Protein AF-A0A1Y5LV54-F1 (afdb_monomer)

Mean predicted aligned error: 20.43 Å

Sequence (133 aa):
MAVFPVLSDGVAARPVDDRALVRGHPPHLRLGIAAVRALVPQSGADAATVHAHLSGTAPAHPSAAEATPAAEPPDSYPIDDGRVLDPYFYERGTAARRSAHHELTDVTDLLDEIEDRADNPLAELDGILNDML

Foldseek 3Di:
DDDDDDDDDDDDDDDDDPPPPPDDDDPPVCPPPVVVVVPPPPVVVVVVQVVCVVVVNHDDDPDDPPPDPPDDPPPDDPDPPVDDDDPCNVVVVVVVVVVVCVVCVCVVVVVVVVVVVVVVVVVVVVVVVVVVD

Radius of gyration: 31.16 Å; Cα contacts (8 Å, |Δi|>4): 5; chains: 1; bounding box: 70×35×103 Å

pLDDT: mean 70.83, std 23.23, range [29.92, 97.44]

Solvent-accessible surface area (backbone atoms only — not comparable to full-atom values): 9016 Å² total; per-residue (Å²): 134,86,84,87,86,88,82,87,82,88,78,80,83,72,85,80,71,86,81,71,88,81,81,78,82,67,82,81,68,58,71,67,66,62,59,68,75,66,71,64,86,56,70,70,58,53,57,55,50,50,50,23,53,78,70,73,64,47,80,78,73,79,71,75,72,79,74,70,82,70,72,81,76,67,101,66,76,86,76,77,83,82,69,79,71,61,94,54,53,64,57,52,54,53,49,51,52,51,50,53,51,60,73,50,60,60,51,59,62,53,49,51,56,50,48,60,60,54,48,51,61,52,52,53,52,51,51,57,54,60,76,74,109

Secondary structure (DSSP, 8-state):
-------------PPP-TTSTTS---GGGHHHHHHHTT----HHHHHHHHHHHHTT-PPPPPPPP---------S-----TT----TTHHHHHHHHHHHHHHHTTTHHHHHHHHHHHHHHHHHHHHHHHHHT-

Structure (mmCIF, N/CA/C/O backbone):
data_AF-A0A1Y5LV54-F1
#
_entry.id   AF-A0A1Y5LV54-F1
#
loop_
_atom_site.group_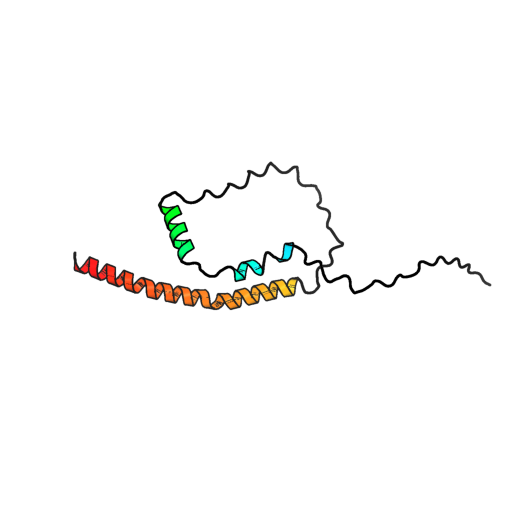PDB
_atom_site.id
_atom_site.type_symbol
_atom_site.label_atom_id
_atom_site.label_alt_id
_atom_site.label_comp_id
_atom_site.label_asym_id
_atom_site.label_entity_id
_atom_site.label_seq_id
_atom_site.pdbx_PDB_ins_code
_atom_site.Cartn_x
_atom_site.Cartn_y
_atom_site.Cartn_z
_atom_site.occupancy
_atom_site.B_iso_or_equiv
_atom_site.auth_seq_id
_atom_site.auth_comp_id
_atom_site.auth_asym_id
_atom_site.auth_atom_id
_atom_site.pdbx_PDB_model_num
ATOM 1 N N . MET A 1 1 ? 42.285 -8.829 -68.032 1.00 34.31 1 MET A N 1
ATOM 2 C CA . MET A 1 1 ? 41.844 -7.430 -68.234 1.00 34.31 1 MET A CA 1
ATOM 3 C C . MET A 1 1 ? 40.855 -7.133 -67.116 1.00 34.31 1 MET A C 1
ATOM 5 O O . MET A 1 1 ? 39.778 -7.699 -67.156 1.00 34.31 1 MET A O 1
ATOM 9 N N . ALA A 1 2 ? 41.282 -6.623 -65.952 1.00 29.92 2 ALA A N 1
ATOM 10 C CA . ALA A 1 2 ? 41.611 -5.214 -65.645 1.00 29.92 2 ALA A CA 1
ATOM 11 C C . ALA A 1 2 ? 40.380 -4.316 -65.916 1.00 29.92 2 ALA A C 1
ATOM 13 O O . ALA A 1 2 ? 39.875 -4.349 -67.029 1.00 29.92 2 ALA A O 1
ATOM 14 N N . VAL A 1 3 ? 39.821 -3.547 -64.975 1.00 30.05 3 VAL A N 1
ATOM 15 C CA . VAL A 1 3 ? 40.457 -2.500 -64.151 1.00 30.05 3 VAL A CA 1
ATOM 16 C C . VAL A 1 3 ? 39.529 -2.129 -62.967 1.00 30.05 3 VAL A C 1
ATOM 18 O O . VAL A 1 3 ? 38.329 -1.973 -63.165 1.00 30.05 3 VAL A O 1
ATOM 21 N N . PHE A 1 4 ? 40.093 -1.937 -61.767 1.00 33.09 4 PHE A N 1
ATOM 22 C CA . PHE A 1 4 ? 39.544 -1.068 -60.707 1.00 33.09 4 PHE A CA 1
ATOM 23 C C . PHE A 1 4 ? 40.102 0.351 -60.889 1.00 33.09 4 PHE A C 1
ATOM 25 O O . PHE A 1 4 ? 41.253 0.481 -61.312 1.00 33.09 4 PHE A O 1
ATOM 32 N N . PRO A 1 5 ? 39.396 1.388 -60.414 1.00 46.69 5 PRO A N 1
ATOM 33 C CA . PRO A 1 5 ? 40.117 2.410 -59.667 1.00 46.69 5 PRO A CA 1
ATOM 34 C C . PRO A 1 5 ? 39.550 2.652 -58.263 1.00 46.69 5 PRO A C 1
ATOM 36 O O . PRO A 1 5 ? 38.347 2.740 -58.033 1.00 46.69 5 PRO A O 1
ATOM 39 N N . VAL A 1 6 ? 40.513 2.765 -57.353 1.00 34.97 6 VAL A N 1
ATOM 40 C CA . VAL A 1 6 ? 40.467 3.272 -55.982 1.00 34.97 6 VAL A CA 1
ATOM 41 C C . VAL A 1 6 ? 40.354 4.799 -55.999 1.00 34.97 6 VAL A C 1
ATOM 43 O O . VAL A 1 6 ? 41.077 5.445 -56.754 1.00 34.97 6 VAL A O 1
ATOM 46 N N . LEU A 1 7 ? 39.567 5.369 -55.084 1.00 38.06 7 LEU A N 1
ATOM 47 C CA . LEU A 1 7 ? 39.945 6.604 -54.393 1.00 38.06 7 LEU A CA 1
ATOM 48 C C . LEU A 1 7 ? 39.489 6.528 -52.932 1.00 38.06 7 LEU A C 1
ATOM 50 O O . LEU A 1 7 ? 38.302 6.450 -52.629 1.00 38.06 7 LEU A O 1
ATOM 54 N N . SER A 1 8 ? 40.491 6.489 -52.056 1.00 34.59 8 SER A N 1
ATOM 55 C CA . SER A 1 8 ? 40.394 6.684 -50.617 1.00 34.59 8 SER A CA 1
ATOM 56 C C . SER A 1 8 ? 39.798 8.048 -50.289 1.00 34.59 8 SER A C 1
ATOM 58 O O . SER A 1 8 ? 40.172 9.034 -50.919 1.00 34.59 8 SER A O 1
ATOM 60 N N . ASP A 1 9 ? 39.038 8.125 -49.200 1.00 31.83 9 ASP A N 1
ATOM 61 C CA . ASP A 1 9 ? 39.258 9.221 -48.263 1.00 31.83 9 ASP A CA 1
ATOM 62 C C . ASP A 1 9 ? 39.160 8.708 -46.826 1.00 31.83 9 ASP A C 1
ATOM 64 O O . ASP A 1 9 ? 38.239 7.980 -46.448 1.00 31.83 9 ASP A O 1
ATOM 68 N N . GLY A 1 10 ? 40.207 8.995 -46.059 1.00 36.78 10 GLY A N 1
ATOM 69 C CA . GLY A 1 10 ? 40.384 8.520 -44.698 1.00 36.78 10 GLY A CA 1
ATOM 70 C C . GLY A 1 10 ? 39.676 9.434 -43.709 1.00 36.78 10 GLY A C 1
ATOM 71 O O . GLY A 1 10 ? 40.010 10.608 -43.599 1.00 36.78 10 GLY A O 1
ATOM 72 N N . VAL A 1 11 ? 38.772 8.874 -42.908 1.00 35.66 11 VAL A N 1
ATOM 73 C CA . VAL A 1 11 ? 38.370 9.483 -41.638 1.00 35.66 11 VAL A CA 1
ATOM 74 C C . VAL A 1 11 ? 38.991 8.653 -40.527 1.00 35.66 11 VAL A C 1
ATOM 76 O O . VAL A 1 11 ? 38.621 7.506 -40.285 1.00 35.66 11 VAL A O 1
ATOM 79 N N . ALA A 1 12 ? 40.002 9.238 -39.891 1.00 35.22 12 ALA A N 1
ATOM 80 C CA . ALA A 1 12 ? 40.689 8.671 -38.747 1.00 35.22 12 ALA A CA 1
ATOM 81 C C . ALA A 1 12 ? 39.687 8.378 -37.618 1.00 35.22 12 ALA A C 1
ATOM 83 O O . ALA A 1 12 ? 39.046 9.288 -37.090 1.00 35.22 12 ALA A O 1
ATOM 84 N N . ALA A 1 13 ? 39.586 7.106 -37.229 1.00 34.97 13 ALA A N 1
ATOM 85 C CA . ALA A 1 13 ? 38.911 6.696 -36.009 1.00 34.97 13 ALA A CA 1
ATOM 86 C C . ALA A 1 13 ? 39.613 7.364 -34.819 1.00 34.97 13 ALA A C 1
ATOM 88 O O . ALA A 1 13 ? 40.770 7.064 -34.513 1.00 34.97 13 ALA A O 1
ATOM 89 N N . ARG A 1 14 ? 38.935 8.312 -34.166 1.00 34.28 14 ARG A N 1
ATOM 90 C CA . ARG A 1 14 ? 39.400 8.824 -32.876 1.00 34.28 14 ARG A CA 1
ATOM 91 C C . ARG A 1 14 ? 39.024 7.799 -31.803 1.00 34.28 14 ARG A C 1
ATOM 93 O O . ARG A 1 14 ? 37.886 7.333 -31.816 1.00 34.28 14 ARG A O 1
ATOM 100 N N . PRO A 1 15 ? 39.945 7.435 -30.897 1.00 32.38 15 PRO A N 1
ATOM 101 C CA . PRO A 1 15 ? 39.624 6.540 -29.797 1.00 32.38 15 PRO A CA 1
ATOM 102 C C . PRO A 1 15 ? 38.577 7.213 -28.905 1.00 32.38 15 PRO A C 1
ATOM 104 O O . PRO A 1 15 ? 38.786 8.329 -28.427 1.00 32.38 15 PRO A O 1
ATOM 107 N N . VAL A 1 16 ? 37.432 6.551 -28.741 1.00 43.00 16 VAL A N 1
ATOM 108 C CA . VAL A 1 16 ? 36.395 6.952 -27.791 1.00 43.00 16 VAL A CA 1
ATOM 109 C C . VAL A 1 16 ? 36.945 6.652 -26.400 1.00 43.00 16 VAL A C 1
ATOM 111 O O . VAL A 1 16 ? 37.292 5.517 -26.087 1.00 43.00 16 VAL A O 1
ATOM 114 N N . ASP A 1 17 ? 37.121 7.702 -25.609 1.00 34.50 17 ASP A N 1
ATOM 115 C CA . ASP A 1 17 ? 37.633 7.629 -24.247 1.00 34.50 17 ASP A CA 1
ATOM 116 C C . ASP A 1 17 ? 36.528 7.070 -23.327 1.00 34.50 17 ASP A C 1
ATOM 118 O O . ASP A 1 17 ? 35.569 7.767 -22.989 1.00 34.50 17 ASP A O 1
ATOM 122 N N . ASP A 1 18 ? 36.651 5.798 -22.932 1.00 37.03 18 ASP A N 1
ATOM 123 C CA . ASP A 1 18 ? 35.695 5.041 -22.096 1.00 37.03 18 ASP A CA 1
ATOM 124 C C . ASP A 1 18 ? 35.539 5.576 -20.654 1.00 37.03 18 ASP A C 1
ATOM 126 O O . ASP A 1 18 ? 34.848 4.991 -19.818 1.00 37.03 18 ASP A O 1
ATOM 130 N N . ARG A 1 19 ? 36.160 6.711 -20.315 1.00 35.41 19 ARG A N 1
ATOM 131 C CA . ARG A 1 19 ? 36.142 7.281 -18.957 1.00 35.41 19 ARG A CA 1
ATOM 132 C C . ARG A 1 19 ? 35.081 8.352 -18.701 1.00 35.41 19 ARG A C 1
ATOM 134 O O . ARG A 1 19 ? 34.979 8.824 -17.570 1.00 35.41 19 ARG A O 1
ATOM 141 N N . ALA A 1 20 ? 34.258 8.713 -19.686 1.00 36.62 20 ALA A N 1
ATOM 142 C CA . ALA A 1 20 ? 33.240 9.760 -19.519 1.00 36.62 20 ALA A CA 1
ATOM 143 C C . ALA A 1 20 ? 31.820 9.251 -19.180 1.00 36.62 20 ALA A C 1
ATOM 145 O O . ALA A 1 20 ? 30.942 10.060 -18.878 1.00 36.62 20 ALA A O 1
ATOM 146 N N . LEU A 1 21 ? 31.571 7.937 -19.157 1.00 40.16 21 LEU A N 1
ATOM 147 C CA . LEU A 1 21 ? 30.230 7.368 -18.948 1.00 40.16 21 LEU A CA 1
ATOM 148 C C . LEU A 1 21 ? 29.928 7.045 -17.467 1.00 40.16 21 LEU A C 1
ATOM 150 O O . LEU A 1 21 ? 29.449 5.967 -17.140 1.00 40.16 21 LEU A O 1
ATOM 154 N N . VAL A 1 22 ? 30.237 7.962 -16.540 1.00 48.56 22 VAL A N 1
ATOM 155 C CA . VAL A 1 22 ? 29.969 7.775 -15.088 1.00 48.56 22 VAL A CA 1
ATOM 156 C C . VAL A 1 22 ? 29.050 8.851 -14.488 1.00 48.56 22 VAL A C 1
ATOM 158 O O . VAL A 1 22 ? 28.761 8.837 -13.294 1.00 48.56 22 VAL A O 1
ATOM 161 N N . ARG A 1 23 ? 28.476 9.767 -15.274 1.00 46.00 23 ARG A N 1
ATOM 162 C CA . ARG A 1 23 ? 27.454 10.692 -14.745 1.00 46.00 23 ARG A CA 1
ATOM 163 C C . ARG A 1 23 ? 26.311 10.908 -15.718 1.00 46.00 23 ARG A C 1
ATOM 165 O O . ARG A 1 23 ? 26.339 11.815 -16.535 1.00 46.00 23 ARG A O 1
ATOM 172 N N . GLY A 1 24 ? 25.276 10.096 -15.560 1.00 37.34 24 GLY A N 1
ATOM 173 C CA . GLY A 1 24 ? 24.012 10.278 -16.259 1.00 37.34 24 GLY A CA 1
ATOM 174 C C . GLY A 1 24 ? 22.964 9.303 -15.754 1.00 37.34 24 GLY A C 1
ATOM 175 O O . GLY A 1 24 ? 22.481 8.479 -16.514 1.00 37.34 24 GLY A O 1
ATOM 176 N N . HIS A 1 25 ? 22.644 9.342 -14.458 1.00 42.47 25 HIS A N 1
ATOM 177 C CA . HIS A 1 25 ? 21.458 8.643 -13.969 1.00 42.47 25 HIS A CA 1
ATOM 178 C C . HIS A 1 25 ? 20.223 9.370 -14.529 1.00 42.47 25 HIS A C 1
ATOM 180 O O . HIS A 1 25 ? 20.068 10.563 -14.248 1.00 42.47 25 HIS A O 1
ATOM 186 N N . PRO A 1 26 ? 19.368 8.725 -15.342 1.00 39.69 26 PRO A N 1
ATOM 187 C CA . PRO A 1 26 ? 18.207 9.398 -15.899 1.00 39.69 26 PRO A CA 1
ATOM 188 C C . PRO A 1 26 ? 17.189 9.708 -14.779 1.00 39.69 26 PRO A C 1
ATOM 190 O O . PRO A 1 26 ? 16.915 8.849 -13.936 1.00 39.69 26 PRO A O 1
ATOM 193 N N . PRO A 1 27 ? 16.605 10.921 -14.739 1.00 44.25 27 PRO A N 1
ATOM 194 C CA . PRO A 1 27 ? 15.838 11.422 -13.591 1.00 44.25 27 PRO A CA 1
ATOM 195 C C . PRO A 1 27 ? 14.517 10.680 -13.318 1.00 44.25 27 PRO A C 1
ATOM 197 O O . PRO A 1 27 ? 13.929 10.865 -12.255 1.00 44.25 27 PRO A O 1
ATOM 200 N N . HIS A 1 28 ? 14.053 9.819 -14.226 1.00 49.19 28 HIS A N 1
ATOM 201 C CA . HIS A 1 28 ? 12.757 9.143 -14.108 1.00 49.19 28 HIS A CA 1
ATOM 202 C C . HIS A 1 28 ? 12.788 7.848 -13.275 1.00 49.19 28 HIS A C 1
ATOM 204 O O . HIS A 1 28 ? 11.735 7.345 -12.901 1.00 49.19 28 HIS A O 1
ATOM 210 N N . LEU A 1 29 ? 13.970 7.323 -12.925 1.00 44.41 29 LEU A N 1
ATOM 211 C CA . LEU A 1 29 ? 14.102 6.119 -12.086 1.00 44.41 29 LEU A CA 1
ATOM 212 C C . LEU A 1 29 ? 14.173 6.413 -10.575 1.00 44.41 29 LEU A C 1
ATOM 214 O O . LEU A 1 29 ? 14.234 5.487 -9.768 1.00 44.41 29 LEU A O 1
ATOM 218 N N . ARG A 1 30 ? 14.102 7.687 -10.159 1.00 39.62 30 ARG A N 1
ATOM 219 C CA . ARG A 1 30 ? 14.076 8.068 -8.731 1.00 39.62 30 ARG A CA 1
ATOM 220 C C . ARG A 1 30 ? 12.715 7.887 -8.056 1.00 39.62 30 ARG A C 1
ATOM 222 O O . ARG A 1 30 ? 12.669 7.930 -6.830 1.00 39.62 30 ARG A O 1
ATOM 229 N N . LEU A 1 31 ? 11.634 7.657 -8.806 1.00 46.91 31 LEU A N 1
ATOM 230 C CA . LEU A 1 31 ? 10.290 7.566 -8.223 1.00 46.91 31 LEU A CA 1
ATOM 231 C C . LEU A 1 31 ? 9.959 6.206 -7.579 1.00 46.91 31 LEU A C 1
ATOM 233 O O . LEU A 1 31 ? 8.993 6.128 -6.833 1.00 46.91 31 LEU A O 1
ATOM 237 N N . GLY A 1 32 ? 10.733 5.144 -7.837 1.00 41.81 32 GLY A N 1
ATOM 238 C CA . GLY A 1 32 ? 10.380 3.790 -7.377 1.00 41.81 32 GLY A CA 1
ATOM 239 C C . GLY A 1 32 ? 11.032 3.352 -6.064 1.00 41.81 32 GLY A C 1
ATOM 240 O O . GLY A 1 32 ? 10.369 2.795 -5.201 1.00 41.81 32 GLY A O 1
ATOM 241 N N . ILE A 1 33 ? 12.335 3.600 -5.889 1.00 45.38 33 ILE A N 1
ATOM 242 C CA . ILE A 1 33 ? 13.109 2.993 -4.785 1.00 45.38 33 ILE A CA 1
ATOM 243 C C . ILE A 1 33 ? 13.262 3.952 -3.591 1.00 45.38 33 ILE A C 1
ATOM 245 O O . ILE A 1 33 ? 13.311 3.520 -2.443 1.00 45.38 33 ILE A O 1
ATOM 249 N N . ALA A 1 34 ? 13.288 5.269 -3.830 1.00 41.34 34 ALA A N 1
ATOM 250 C CA . ALA A 1 34 ? 13.395 6.259 -2.754 1.00 41.34 34 ALA A CA 1
ATOM 251 C C . ALA A 1 34 ? 12.089 6.416 -1.951 1.00 41.34 34 ALA A C 1
ATOM 253 O O . ALA A 1 34 ? 12.144 6.772 -0.777 1.00 41.34 34 ALA A O 1
ATOM 254 N N . ALA A 1 35 ? 10.937 6.125 -2.565 1.00 46.81 35 ALA A N 1
ATOM 255 C CA . ALA A 1 35 ? 9.632 6.220 -1.916 1.00 46.81 35 ALA A CA 1
ATOM 256 C C . ALA A 1 35 ? 9.441 5.152 -0.826 1.00 46.81 35 ALA A C 1
ATOM 258 O O . ALA A 1 35 ? 8.897 5.446 0.233 1.00 46.81 35 ALA A O 1
ATOM 259 N N . VAL A 1 36 ? 9.959 3.937 -1.040 1.00 43.44 36 VAL A N 1
ATOM 260 C CA . VAL A 1 36 ? 9.750 2.807 -0.117 1.00 43.44 36 VAL A CA 1
ATOM 261 C C . VAL A 1 36 ? 10.527 2.982 1.196 1.00 43.44 36 VAL A C 1
ATOM 263 O O . VAL A 1 36 ? 10.063 2.567 2.250 1.00 43.44 36 VAL A O 1
ATOM 266 N N . ARG A 1 37 ? 11.677 3.673 1.186 1.00 42.75 37 ARG A N 1
ATOM 267 C CA . ARG A 1 37 ? 12.504 3.867 2.395 1.00 42.75 37 ARG A CA 1
ATOM 268 C C . ARG A 1 37 ? 12.051 5.031 3.294 1.00 42.75 37 ARG A C 1
ATOM 270 O O . ARG A 1 37 ? 12.591 5.194 4.385 1.00 42.75 37 ARG A O 1
ATOM 277 N N . ALA A 1 38 ? 11.082 5.841 2.865 1.00 41.09 38 ALA A N 1
ATOM 278 C CA . ALA A 1 38 ? 10.570 6.965 3.654 1.00 41.09 38 ALA A CA 1
ATOM 279 C C . ALA A 1 38 ? 9.406 6.588 4.591 1.00 41.09 38 ALA A C 1
ATOM 281 O O . ALA A 1 38 ? 9.018 7.406 5.423 1.00 41.09 38 ALA A O 1
ATOM 282 N N . LEU A 1 39 ? 8.874 5.365 4.500 1.00 46.50 39 LEU A N 1
ATOM 283 C CA . LEU A 1 39 ? 7.761 4.909 5.331 1.00 46.50 39 LEU A CA 1
ATOM 284 C C . LEU A 1 39 ? 8.263 4.342 6.673 1.00 46.50 39 LEU A C 1
ATOM 286 O O . LEU A 1 39 ? 8.093 3.171 6.986 1.00 46.50 39 LEU A O 1
ATOM 290 N N . VAL A 1 40 ? 8.910 5.178 7.487 1.00 55.16 40 VAL A N 1
ATOM 291 C CA . VAL A 1 40 ? 8.799 4.972 8.938 1.00 55.16 40 VAL A CA 1
ATOM 292 C C . VAL A 1 40 ? 7.395 5.460 9.297 1.00 55.16 40 VAL A C 1
ATOM 294 O O . VAL A 1 40 ? 7.107 6.621 8.995 1.00 55.16 40 VAL A O 1
ATOM 297 N N . PRO A 1 41 ? 6.513 4.639 9.897 1.00 48.09 41 PRO A N 1
ATOM 298 C CA . PRO A 1 41 ? 5.227 5.124 10.375 1.00 48.09 41 PRO A CA 1
ATOM 299 C C . PRO A 1 41 ? 5.501 6.166 11.459 1.00 48.09 41 PRO A C 1
ATOM 301 O O . PRO A 1 41 ? 5.891 5.848 12.582 1.00 48.09 41 PRO A O 1
ATOM 304 N N . GLN A 1 42 ? 5.369 7.441 11.105 1.00 52.66 42 GLN A N 1
ATOM 305 C CA . GLN A 1 42 ? 5.371 8.513 12.085 1.00 52.66 42 GLN A CA 1
ATOM 306 C C . GLN A 1 42 ? 3.966 8.545 12.664 1.00 52.66 42 GLN A C 1
ATOM 308 O O . GLN A 1 42 ? 3.134 9.322 12.216 1.00 52.66 42 GLN A O 1
ATOM 313 N N . SER A 1 43 ? 3.701 7.686 13.645 1.00 55.31 43 SER A N 1
ATOM 314 C CA . SER A 1 43 ? 2.390 7.547 14.296 1.00 55.31 43 SER A CA 1
ATOM 315 C C . SER A 1 43 ? 1.785 8.880 14.774 1.00 55.31 43 SER A C 1
ATOM 317 O O . SER A 1 43 ? 0.569 9.021 14.871 1.00 55.31 43 SER A O 1
ATOM 319 N N . GLY A 1 44 ? 2.614 9.900 15.032 1.00 57.25 44 GLY A N 1
ATOM 320 C CA . GLY A 1 44 ? 2.158 11.255 15.359 1.00 57.25 44 GLY A CA 1
ATOM 321 C C . GLY A 1 44 ? 1.579 12.057 14.180 1.00 57.25 44 GLY A C 1
ATOM 322 O O . GLY A 1 44 ? 0.747 12.936 14.399 1.00 57.25 44 GLY A O 1
ATOM 323 N N . ALA A 1 45 ? 1.983 11.765 12.940 1.00 60.06 45 ALA A N 1
ATOM 324 C CA . ALA A 1 45 ? 1.460 12.419 11.740 1.00 60.06 45 ALA A CA 1
ATOM 325 C C . ALA A 1 45 ? 0.018 11.979 11.428 1.00 60.06 45 ALA A C 1
ATOM 327 O O . ALA A 1 45 ? -0.779 12.781 10.934 1.00 60.06 45 ALA A O 1
ATOM 328 N N . ASP A 1 46 ? -0.345 10.747 11.791 1.00 67.06 46 ASP A N 1
ATOM 329 C CA . ASP A 1 46 ? -1.670 10.180 11.531 1.00 67.06 46 ASP A CA 1
ATOM 330 C C . ASP A 1 46 ? -2.735 10.820 12.430 1.00 67.06 46 ASP A C 1
ATOM 332 O O . ASP A 1 46 ? -3.763 11.287 11.942 1.00 67.06 46 ASP A O 1
ATOM 336 N N . ALA A 1 47 ? -2.460 10.965 13.731 1.00 74.88 47 ALA A N 1
ATOM 337 C CA . ALA A 1 47 ? -3.400 11.573 14.678 1.00 74.88 47 ALA A CA 1
ATOM 338 C C . ALA A 1 47 ? -3.698 13.048 14.358 1.00 74.88 47 ALA A C 1
ATOM 340 O O . ALA A 1 47 ? -4.848 13.485 14.426 1.00 74.88 47 ALA A O 1
ATOM 341 N N . ALA A 1 48 ? -2.677 13.816 13.968 1.00 79.75 48 ALA A N 1
ATOM 342 C CA . ALA A 1 48 ? -2.851 15.208 13.560 1.00 79.75 48 ALA A CA 1
ATOM 343 C C . ALA A 1 48 ? -3.684 15.324 12.273 1.00 79.75 48 ALA A C 1
ATOM 345 O O . ALA A 1 48 ? -4.542 16.201 12.165 1.00 79.75 48 ALA A O 1
ATOM 346 N N . THR A 1 49 ? -3.471 14.408 11.326 1.00 78.56 49 THR A N 1
ATOM 347 C CA . THR A 1 49 ? -4.227 14.347 10.069 1.00 78.56 49 THR A CA 1
ATOM 348 C C . THR A 1 49 ? -5.689 13.972 10.318 1.00 78.56 49 THR A C 1
ATOM 350 O O . THR A 1 49 ? -6.589 14.644 9.814 1.00 78.56 49 THR A O 1
ATOM 353 N N . VAL A 1 50 ? -5.940 12.960 11.156 1.00 84.00 50 VAL A N 1
ATOM 354 C CA . VAL A 1 50 ? -7.292 12.541 11.557 1.00 84.00 50 VAL A CA 1
ATOM 355 C C . VAL A 1 50 ? -8.015 13.675 12.283 1.00 84.00 50 VAL A C 1
ATOM 357 O O . VAL A 1 50 ? -9.140 14.013 11.922 1.00 84.00 50 VAL A O 1
ATOM 360 N N . HIS A 1 51 ? -7.363 14.330 13.248 1.00 86.44 51 HIS A N 1
ATOM 361 C CA . HIS A 1 51 ? -7.937 15.484 13.941 1.00 86.44 51 HIS A CA 1
ATOM 362 C C . HIS A 1 51 ? -8.269 16.623 12.969 1.00 86.44 51 HIS A C 1
ATOM 364 O O . HIS A 1 51 ? -9.344 17.217 13.057 1.00 86.44 51 HIS A O 1
ATOM 370 N N . ALA A 1 52 ? -7.381 16.929 12.020 1.00 87.81 52 ALA A N 1
ATOM 371 C CA . ALA A 1 52 ? -7.638 17.950 11.011 1.00 87.81 52 ALA A CA 1
ATOM 372 C C . ALA A 1 52 ? -8.865 17.603 10.149 1.00 87.81 52 ALA A C 1
ATOM 374 O O . ALA A 1 52 ? -9.683 18.475 9.865 1.00 87.81 52 ALA A O 1
ATOM 375 N N . HIS A 1 53 ? -9.049 16.329 9.797 1.00 81.50 53 HIS A N 1
ATOM 376 C CA . HIS A 1 53 ? -10.209 15.880 9.028 1.00 81.5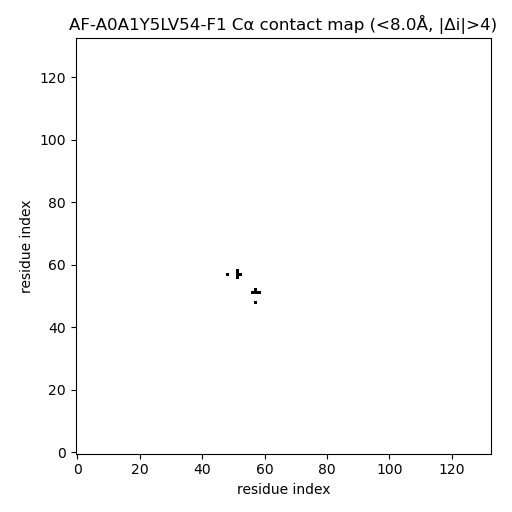0 53 HIS A CA 1
ATOM 377 C C . HIS A 1 53 ? -11.515 15.983 9.829 1.00 81.50 53 HIS A C 1
ATOM 379 O O . HIS A 1 53 ? -12.491 16.552 9.344 1.00 81.50 53 HIS A O 1
ATOM 385 N N . LEU A 1 54 ? -11.513 15.522 11.084 1.00 89.94 54 LEU A N 1
ATOM 386 C CA . LEU A 1 54 ? -12.689 15.563 11.964 1.00 89.94 54 LEU A CA 1
ATOM 387 C C . LEU A 1 54 ? -13.078 16.985 12.391 1.00 89.94 54 LEU A C 1
ATOM 389 O O . LEU A 1 54 ? -14.255 17.270 12.591 1.00 89.94 54 LEU A O 1
ATOM 393 N N . SER A 1 55 ? -12.106 17.889 12.512 1.00 91.19 55 SER A N 1
ATOM 394 C CA . SER A 1 55 ? -12.344 19.303 12.838 1.00 91.19 55 SER A CA 1
ATOM 395 C C . SER A 1 55 ? -12.632 20.176 11.612 1.00 91.19 55 SER A C 1
ATOM 397 O O . SER A 1 55 ? -12.810 21.385 11.754 1.00 91.19 55 SER A O 1
ATOM 399 N N . GLY A 1 56 ? -12.652 19.601 10.404 1.00 84.44 56 GLY A N 1
ATOM 400 C CA . GLY A 1 56 ? -12.847 20.355 9.163 1.00 84.44 56 GLY A CA 1
ATOM 401 C C . GLY A 1 56 ? -11.699 21.311 8.816 1.00 84.44 56 GLY A C 1
ATOM 402 O O . GLY A 1 56 ? -11.883 22.221 8.013 1.00 84.44 56 GLY A O 1
ATOM 403 N N . THR A 1 57 ? -10.519 21.125 9.411 1.00 88.25 57 THR A N 1
ATOM 404 C CA . THR A 1 57 ? -9.316 21.945 9.186 1.00 88.25 57 THR A CA 1
ATOM 405 C C . THR A 1 57 ? -8.281 21.253 8.291 1.00 88.25 57 THR A C 1
ATOM 407 O O . THR A 1 57 ? -7.156 21.736 8.150 1.00 88.25 57 THR A O 1
ATOM 410 N N . ALA A 1 58 ? -8.643 20.126 7.668 1.00 85.31 58 ALA A N 1
ATOM 411 C CA . ALA A 1 58 ? -7.776 19.422 6.732 1.00 85.31 58 ALA A CA 1
ATOM 412 C C . ALA A 1 58 ? -7.373 20.342 5.562 1.00 85.31 58 ALA A C 1
ATOM 414 O O . ALA A 1 58 ? -8.235 21.029 5.002 1.00 85.31 58 ALA A O 1
ATOM 415 N N . PRO A 1 59 ? -6.087 20.356 5.160 1.00 80.81 59 PRO A N 1
ATOM 416 C CA . PRO A 1 59 ? -5.648 21.101 3.989 1.00 80.81 59 PRO A CA 1
ATOM 417 C C . PRO A 1 59 ? -6.459 20.685 2.762 1.00 80.81 59 PRO A C 1
ATOM 419 O O . PRO A 1 59 ? -6.522 19.504 2.421 1.00 80.81 59 PRO A O 1
ATOM 422 N N . ALA A 1 60 ? -7.066 21.655 2.079 1.00 79.06 60 ALA A N 1
ATOM 423 C CA . ALA A 1 60 ? -7.695 21.390 0.797 1.00 79.06 60 ALA A CA 1
ATOM 424 C C . ALA A 1 60 ? -6.607 20.956 -0.191 1.00 79.06 60 ALA A C 1
ATOM 426 O O . ALA A 1 60 ? -5.664 21.708 -0.459 1.00 79.06 60 ALA A O 1
ATOM 427 N N . HIS A 1 61 ? -6.726 19.745 -0.735 1.00 68.19 61 HIS A N 1
ATOM 428 C CA . HIS A 1 61 ? -5.902 19.364 -1.870 1.00 68.19 61 HIS A CA 1
ATOM 429 C C . HIS A 1 61 ? -6.212 20.340 -3.010 1.00 68.19 61 HIS A C 1
ATOM 431 O O . HIS A 1 61 ? -7.392 20.548 -3.311 1.00 68.19 61 HIS A O 1
ATOM 437 N N . PRO A 1 62 ? -5.201 20.974 -3.632 1.00 69.38 62 PRO A N 1
ATOM 438 C CA . PRO A 1 62 ? -5.454 21.794 -4.801 1.00 69.38 62 PRO A CA 1
ATOM 439 C C . PRO A 1 62 ? -6.142 20.903 -5.833 1.00 69.38 62 PRO A C 1
ATOM 441 O O . PRO A 1 62 ? -5.598 19.864 -6.214 1.00 69.38 62 PRO A O 1
ATOM 444 N N . SER A 1 63 ? -7.354 21.285 -6.246 1.00 63.31 63 SER A N 1
ATOM 445 C CA . SER A 1 63 ? -7.997 20.643 -7.387 1.00 63.31 63 SER A CA 1
ATOM 446 C C . SER A 1 63 ? -7.001 20.710 -8.531 1.00 63.31 63 SER A C 1
ATOM 448 O O . SER A 1 63 ? -6.488 21.794 -8.828 1.00 63.31 63 SER A O 1
ATOM 450 N N . ALA A 1 64 ? -6.694 19.561 -9.138 1.00 67.19 64 ALA A N 1
ATOM 451 C CA . ALA A 1 64 ? -5.943 19.552 -10.380 1.00 67.19 64 ALA A CA 1
ATOM 452 C C . ALA A 1 64 ? -6.620 20.570 -11.300 1.00 67.19 64 ALA A C 1
ATOM 454 O O . ALA A 1 64 ? -7.849 20.550 -11.430 1.00 67.19 64 ALA A O 1
ATOM 455 N N . ALA A 1 65 ? -5.838 21.524 -11.813 1.00 66.94 65 ALA A N 1
ATOM 456 C CA . ALA A 1 65 ? -6.356 22.521 -12.733 1.00 66.94 65 ALA A CA 1
ATOM 457 C C . ALA A 1 65 ? -7.147 21.775 -13.808 1.00 66.94 65 ALA A C 1
ATOM 459 O O . ALA A 1 65 ? -6.645 20.791 -14.357 1.00 66.94 65 ALA A O 1
ATOM 460 N N . GLU A 1 66 ? -8.392 22.198 -14.026 1.00 63.19 66 GLU A N 1
ATOM 461 C CA . GLU A 1 66 ? -9.247 21.642 -15.063 1.00 63.19 66 GLU A CA 1
ATOM 462 C C . GLU A 1 66 ? -8.430 21.650 -16.352 1.00 63.19 66 GLU A C 1
ATOM 464 O O . GLU A 1 66 ? -7.974 22.706 -16.804 1.00 63.19 66 GLU A O 1
ATOM 469 N N . ALA A 1 67 ? -8.109 20.452 -16.847 1.00 63.22 67 ALA A N 1
ATOM 470 C CA . ALA A 1 67 ? -7.272 20.314 -18.019 1.00 63.22 67 ALA A CA 1
ATOM 471 C C . ALA A 1 67 ? -7.969 21.091 -19.132 1.00 63.22 67 ALA A C 1
ATOM 473 O O . ALA A 1 67 ? -9.096 20.771 -19.509 1.00 63.22 67 ALA A O 1
ATOM 474 N N . THR A 1 68 ? -7.317 22.149 -19.614 1.00 69.00 68 THR A N 1
ATOM 475 C CA . THR A 1 68 ? -7.775 22.869 -20.799 1.00 69.00 68 THR A CA 1
ATOM 476 C C . THR A 1 68 ? -8.011 21.808 -21.871 1.00 69.00 68 THR A C 1
ATOM 478 O O . THR A 1 68 ? -7.132 20.948 -22.000 1.00 69.00 68 THR A O 1
ATOM 481 N N . PRO A 1 69 ? -9.157 21.797 -22.587 1.00 64.38 69 PRO A N 1
ATOM 482 C CA . PRO A 1 69 ? -9.413 20.794 -23.610 1.00 64.38 69 PRO A CA 1
ATOM 483 C C . PRO A 1 69 ? -8.187 20.723 -24.504 1.00 64.38 69 PRO A C 1
ATOM 485 O O . PRO A 1 69 ? -7.819 21.720 -25.133 1.00 64.38 69 PRO A O 1
ATOM 488 N N . ALA A 1 70 ? -7.478 19.596 -24.431 1.00 66.56 70 ALA A N 1
ATOM 489 C CA . ALA A 1 70 ? -6.250 19.431 -25.176 1.00 66.56 70 ALA A CA 1
ATOM 490 C C . ALA A 1 70 ? -6.591 19.688 -26.644 1.00 66.56 70 ALA A C 1
ATOM 492 O O . ALA A 1 70 ? -7.631 19.226 -27.124 1.00 66.56 70 ALA A O 1
ATOM 493 N N . ALA A 1 71 ? -5.741 20.454 -27.333 1.00 73.62 71 ALA A N 1
ATOM 494 C CA . ALA A 1 71 ? -5.793 20.513 -28.785 1.00 73.62 71 ALA A CA 1
ATOM 495 C C . ALA A 1 71 ? -5.914 19.080 -29.322 1.00 73.62 71 ALA A C 1
ATOM 497 O O . ALA A 1 71 ? -5.335 18.166 -28.723 1.00 73.62 71 ALA A O 1
ATOM 498 N N . GLU A 1 72 ? -6.705 18.908 -30.386 1.00 76.44 72 GLU A N 1
ATOM 499 C CA . GLU A 1 72 ? -6.982 17.604 -30.988 1.00 76.44 72 GLU A CA 1
ATOM 500 C C . GLU A 1 72 ? -5.690 16.770 -31.021 1.00 76.44 72 GLU A C 1
ATOM 502 O O . GLU A 1 72 ? -4.655 17.276 -31.478 1.00 76.44 72 GLU A O 1
ATOM 507 N N . PRO A 1 73 ? -5.693 15.560 -30.425 1.00 72.38 73 PRO A N 1
ATOM 508 C CA . PRO A 1 73 ? -4.484 14.760 -30.350 1.00 72.38 73 PRO A CA 1
ATOM 509 C C . PRO A 1 73 ? -3.970 14.542 -31.776 1.00 72.38 73 PRO A C 1
ATOM 511 O O . PRO A 1 73 ? -4.774 14.310 -32.677 1.00 72.38 73 PRO A O 1
ATOM 514 N N . PRO A 1 74 ? -2.652 14.641 -32.010 1.00 76.69 74 PRO A N 1
ATOM 515 C CA . PRO A 1 74 ? -2.115 14.452 -33.346 1.00 76.69 74 PRO A CA 1
ATOM 516 C C . PRO A 1 74 ? -2.504 13.064 -33.871 1.00 76.69 74 PRO A C 1
ATOM 518 O O . PRO A 1 74 ? -2.436 12.087 -33.123 1.00 76.69 74 PRO A O 1
ATOM 521 N N . ASP A 1 75 ? -2.830 12.975 -35.165 1.00 79.31 75 ASP A N 1
ATOM 522 C CA . ASP A 1 75 ? -3.191 11.721 -35.855 1.00 79.31 75 ASP A CA 1
ATOM 523 C C . ASP A 1 75 ? -2.154 10.600 -35.656 1.00 79.31 75 ASP A C 1
ATOM 525 O O . ASP A 1 75 ? -2.457 9.412 -35.773 1.00 79.31 75 ASP A O 1
ATOM 529 N N . SER A 1 76 ? -0.911 10.970 -35.334 1.00 79.56 76 SER A N 1
ATOM 530 C CA . SER A 1 76 ? 0.119 10.042 -34.890 1.00 79.56 76 SER A CA 1
ATOM 531 C C . SER A 1 76 ? 1.065 10.700 -33.893 1.00 79.56 76 SER A C 1
ATOM 533 O O . SER A 1 76 ? 1.496 11.840 -34.085 1.00 79.56 76 SER A O 1
ATOM 535 N N . TYR A 1 77 ? 1.463 9.944 -32.875 1.00 77.88 77 TYR A N 1
ATOM 536 C CA . TYR A 1 77 ? 2.633 10.273 -32.073 1.00 77.88 77 TYR A CA 1
ATOM 537 C C . TYR A 1 77 ? 3.874 9.695 -32.761 1.00 77.88 77 TYR A C 1
ATOM 539 O O . TYR A 1 77 ? 3.851 8.516 -33.128 1.00 77.88 77 TYR A O 1
ATOM 547 N N . PRO A 1 78 ? 4.957 10.472 -32.939 1.00 75.00 78 PRO A N 1
ATOM 548 C CA . PRO A 1 78 ? 6.206 9.920 -33.438 1.00 75.00 78 PRO A CA 1
ATOM 549 C C . PRO A 1 78 ? 6.687 8.841 -32.464 1.00 75.00 78 PRO A C 1
ATOM 551 O O . PRO A 1 78 ? 6.918 9.108 -31.282 1.00 75.00 78 PRO A O 1
ATOM 554 N N . ILE A 1 79 ? 6.801 7.609 -32.958 1.00 73.44 79 ILE A N 1
ATOM 555 C CA . ILE A 1 79 ? 7.426 6.519 -32.215 1.00 73.44 79 ILE A CA 1
ATOM 556 C C . ILE A 1 79 ? 8.929 6.792 -32.261 1.00 73.44 79 ILE A C 1
ATOM 558 O O . ILE A 1 79 ? 9.529 6.723 -33.326 1.00 73.44 79 ILE A O 1
ATOM 562 N N . ASP A 1 80 ? 9.516 7.153 -31.118 1.00 72.12 80 ASP A N 1
ATOM 563 C CA . ASP A 1 80 ? 10.970 7.250 -30.947 1.00 72.12 80 ASP A CA 1
ATOM 564 C C . ASP A 1 80 ? 11.557 5.828 -30.979 1.00 72.12 80 ASP A C 1
ATOM 566 O O . ASP A 1 80 ? 11.620 5.124 -29.969 1.00 72.12 80 ASP A O 1
ATOM 570 N N . ASP A 1 81 ? 11.909 5.389 -32.182 1.00 67.50 81 ASP A N 1
ATOM 571 C CA . ASP A 1 81 ? 12.423 4.071 -32.551 1.00 67.50 81 ASP A CA 1
ATOM 572 C C . ASP A 1 81 ? 13.914 3.882 -32.214 1.00 67.50 81 ASP A C 1
ATOM 574 O O . ASP A 1 81 ? 14.442 2.773 -32.303 1.00 67.50 81 ASP A O 1
ATOM 578 N N . GLY A 1 82 ? 14.589 4.937 -31.743 1.00 70.56 82 GLY A N 1
ATOM 579 C CA . GLY A 1 82 ? 15.992 4.901 -31.322 1.00 70.56 82 GLY A CA 1
ATOM 580 C C . GLY A 1 82 ? 16.225 4.408 -29.891 1.00 70.56 82 GLY A C 1
ATOM 581 O O . GLY A 1 82 ? 17.371 4.186 -29.488 1.00 70.56 82 GLY A O 1
ATOM 582 N N . ARG A 1 83 ? 15.168 4.232 -29.089 1.00 73.69 83 ARG A N 1
ATOM 583 C CA . ARG A 1 83 ? 15.299 3.794 -27.692 1.00 73.69 83 ARG A CA 1
ATOM 584 C C . ARG A 1 83 ? 15.402 2.279 -27.600 1.00 73.69 83 ARG A C 1
ATOM 586 O O . ARG A 1 83 ? 14.403 1.577 -27.465 1.00 73.69 83 ARG A O 1
ATOM 593 N N . VAL A 1 84 ? 16.634 1.780 -27.595 1.00 83.69 84 VAL A N 1
ATOM 594 C CA . VAL A 1 84 ? 16.911 0.392 -27.216 1.00 83.69 84 VAL A CA 1
ATOM 595 C C . VAL A 1 84 ? 16.658 0.247 -25.719 1.00 83.69 84 VAL A C 1
ATOM 597 O O . VAL A 1 84 ? 17.373 0.812 -24.889 1.00 83.69 84 VAL A O 1
ATOM 600 N N . LEU A 1 85 ? 15.604 -0.489 -25.377 1.00 84.19 85 LEU A N 1
ATOM 601 C CA . LEU A 1 85 ? 15.320 -0.847 -23.999 1.00 84.19 85 LEU A CA 1
ATOM 602 C C . LEU A 1 85 ? 16.414 -1.793 -23.501 1.00 84.19 85 LEU A C 1
ATOM 604 O O . LEU A 1 85 ? 16.876 -2.664 -24.239 1.00 84.19 85 LEU A O 1
ATOM 608 N N . ASP A 1 86 ? 16.824 -1.623 -22.248 1.00 88.50 86 ASP A N 1
ATOM 609 C CA . ASP A 1 86 ? 17.751 -2.567 -21.638 1.00 88.50 86 ASP A CA 1
ATOM 610 C C . ASP A 1 86 ? 17.169 -3.994 -21.728 1.00 88.50 86 ASP A C 1
ATOM 612 O O . ASP A 1 86 ? 15.995 -4.174 -21.382 1.00 88.50 86 ASP A O 1
ATOM 616 N N . PRO A 1 87 ? 17.955 -5.002 -22.156 1.00 92.50 87 PRO A N 1
ATOM 617 C CA . PRO A 1 87 ? 17.457 -6.363 -22.345 1.00 92.50 87 PRO A CA 1
ATOM 618 C C . PRO A 1 87 ? 16.814 -6.974 -21.100 1.00 92.50 87 PRO A C 1
ATOM 620 O O . PRO A 1 87 ? 15.995 -7.869 -21.244 1.00 92.50 87 PRO A O 1
ATOM 623 N N . TYR A 1 88 ? 17.160 -6.476 -19.905 1.00 92.94 88 TYR A N 1
ATOM 624 C CA . TYR A 1 88 ? 16.637 -6.943 -18.622 1.00 92.94 88 TYR A CA 1
ATOM 625 C C . TYR A 1 88 ? 15.557 -6.029 -18.023 1.00 92.94 88 TYR A C 1
ATOM 627 O O . TYR A 1 88 ? 15.246 -6.109 -16.829 1.00 92.94 88 TYR A O 1
ATOM 635 N N . PHE A 1 89 ? 15.029 -5.076 -18.795 1.00 92.81 89 PHE A N 1
ATOM 636 C CA . PHE A 1 89 ? 14.078 -4.083 -18.296 1.00 92.81 89 PHE A CA 1
ATOM 637 C C . PHE A 1 89 ? 12.820 -4.733 -17.711 1.00 92.81 89 PHE A C 1
ATOM 639 O O . PHE A 1 89 ? 12.395 -4.385 -16.604 1.00 92.81 89 PHE A O 1
ATOM 646 N N . TYR A 1 90 ? 12.252 -5.706 -18.422 1.00 92.81 90 TYR A N 1
ATOM 647 C CA . TYR A 1 90 ? 11.050 -6.402 -17.976 1.00 92.81 90 TYR A CA 1
ATOM 648 C C . TYR A 1 90 ? 11.353 -7.406 -16.857 1.00 92.81 90 TYR A C 1
ATOM 650 O O . TYR A 1 90 ? 10.561 -7.533 -15.919 1.00 92.81 90 TYR A O 1
ATOM 658 N N . GLU A 1 91 ? 12.516 -8.057 -16.871 1.00 96.00 91 GLU A N 1
ATOM 659 C CA . GLU A 1 91 ? 12.977 -8.936 -15.794 1.00 96.00 91 GLU A CA 1
ATOM 660 C C . GLU A 1 91 ? 13.139 -8.165 -14.485 1.00 96.00 91 GLU A C 1
ATOM 662 O O . GLU A 1 91 ? 12.662 -8.617 -13.447 1.00 96.00 91 GLU A O 1
ATOM 667 N N . ARG A 1 92 ? 13.735 -6.966 -14.512 1.00 94.81 92 ARG A N 1
ATOM 668 C CA . ARG A 1 92 ? 13.838 -6.125 -13.310 1.00 94.81 92 ARG A CA 1
ATOM 669 C C . ARG A 1 92 ? 12.468 -5.747 -12.763 1.00 94.81 92 ARG A C 1
ATOM 671 O O . ARG A 1 92 ? 12.248 -5.849 -11.559 1.00 94.81 92 ARG A O 1
ATOM 678 N N . GLY A 1 93 ? 11.542 -5.337 -13.630 1.00 94.75 93 GLY A N 1
ATOM 679 C CA . GLY A 1 93 ? 10.186 -4.973 -13.213 1.00 94.75 93 GLY A CA 1
ATOM 680 C C . GLY A 1 93 ? 9.408 -6.153 -12.622 1.00 94.75 93 GLY A C 1
ATOM 681 O O . GLY A 1 93 ? 8.723 -6.012 -11.608 1.00 94.75 93 GLY A O 1
ATOM 682 N N . THR A 1 94 ? 9.533 -7.336 -13.223 1.00 97.19 94 THR A N 1
ATOM 683 C CA . THR A 1 94 ? 8.881 -8.556 -12.726 1.00 97.19 94 THR A CA 1
ATOM 684 C C . THR A 1 94 ? 9.525 -9.078 -11.443 1.00 97.19 94 THR A C 1
ATOM 686 O O . THR A 1 94 ? 8.802 -9.487 -10.535 1.00 97.19 94 THR A O 1
ATOM 689 N N . ALA A 1 95 ? 10.852 -9.007 -11.315 1.00 96.56 95 ALA A N 1
ATOM 690 C CA . ALA A 1 95 ? 11.564 -9.340 -10.085 1.00 96.56 95 ALA A CA 1
ATOM 691 C C . ALA A 1 95 ? 11.180 -8.401 -8.935 1.00 96.56 95 ALA A C 1
ATOM 693 O O . ALA A 1 95 ? 10.862 -8.879 -7.850 1.00 96.56 95 ALA A O 1
ATOM 694 N N . ALA A 1 96 ? 11.119 -7.089 -9.186 1.00 96.94 96 ALA A N 1
ATOM 695 C CA . ALA A 1 96 ? 10.700 -6.105 -8.191 1.00 96.94 96 ALA A CA 1
ATOM 696 C C . ALA A 1 96 ? 9.266 -6.361 -7.703 1.00 96.94 96 ALA A C 1
ATOM 698 O O . ALA A 1 96 ? 9.025 -6.379 -6.500 1.00 96.94 96 ALA A O 1
ATOM 699 N N . ARG A 1 97 ? 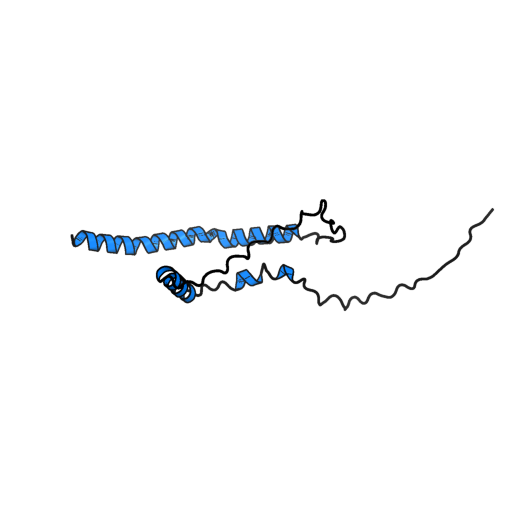8.322 -6.639 -8.617 1.00 96.00 97 ARG A N 1
ATOM 700 C CA . ARG A 1 97 ? 6.939 -6.974 -8.235 1.00 96.00 97 ARG A CA 1
ATOM 701 C C . ARG A 1 97 ? 6.862 -8.268 -7.424 1.00 96.00 97 ARG A C 1
ATOM 703 O O . ARG A 1 97 ? 6.089 -8.334 -6.478 1.00 96.00 97 ARG A O 1
ATOM 710 N N . ARG A 1 98 ? 7.662 -9.280 -7.772 1.00 96.88 98 ARG A N 1
ATOM 711 C CA . ARG A 1 98 ? 7.734 -10.534 -7.009 1.00 96.88 98 ARG A CA 1
ATOM 712 C C . ARG A 1 98 ? 8.310 -10.312 -5.608 1.00 96.88 98 ARG A C 1
ATOM 714 O O . ARG A 1 98 ? 7.770 -10.871 -4.666 1.00 96.88 98 ARG A O 1
ATOM 721 N N . SER A 1 99 ? 9.356 -9.492 -5.478 1.00 94.81 99 SER A N 1
ATOM 722 C CA . SER A 1 99 ? 9.929 -9.117 -4.175 1.00 94.81 99 SER A CA 1
ATOM 723 C C . SER A 1 99 ? 8.895 -8.409 -3.313 1.00 94.81 99 SER A C 1
ATOM 725 O O . SER A 1 99 ? 8.620 -8.858 -2.210 1.00 94.81 99 SER A O 1
ATOM 727 N N . ALA A 1 100 ? 8.239 -7.381 -3.860 1.00 95.81 100 ALA A N 1
ATOM 728 C CA . ALA A 1 100 ? 7.201 -6.644 -3.150 1.00 95.81 100 ALA A CA 1
ATOM 729 C C . ALA A 1 100 ? 6.037 -7.553 -2.730 1.00 95.81 100 ALA A C 1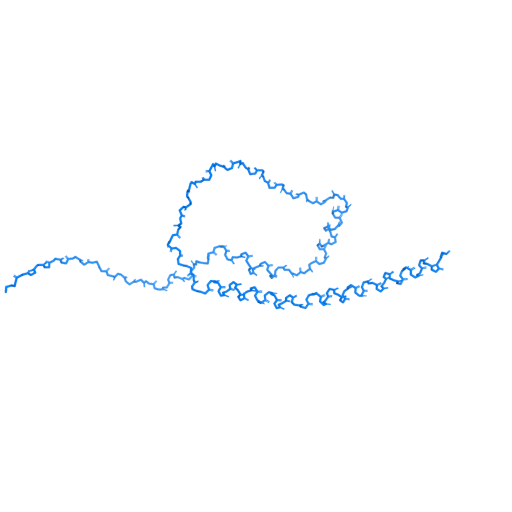
ATOM 731 O O . ALA A 1 100 ? 5.576 -7.475 -1.602 1.00 95.81 100 ALA A O 1
ATOM 732 N N . HIS A 1 101 ? 5.587 -8.455 -3.607 1.00 96.25 101 HIS A N 1
ATOM 733 C CA . HIS A 1 101 ? 4.566 -9.434 -3.240 1.00 96.25 101 HIS A CA 1
ATOM 734 C C . HIS A 1 101 ? 5.037 -10.337 -2.096 1.00 96.25 101 HIS A C 1
ATOM 736 O O . HIS A 1 101 ? 4.268 -10.599 -1.183 1.00 96.25 101 HIS A O 1
ATOM 742 N N . HIS A 1 102 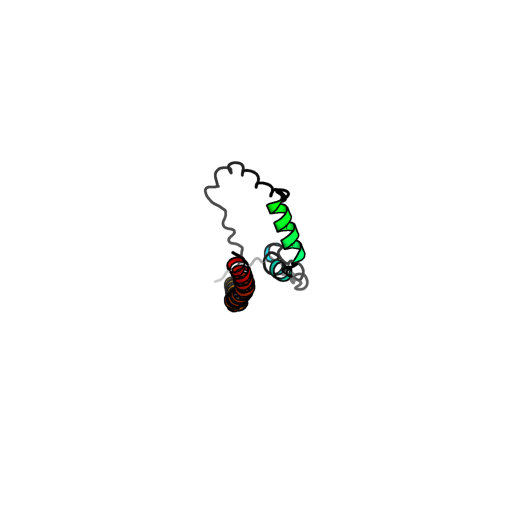? 6.281 -10.820 -2.137 1.00 95.12 102 HIS A N 1
ATOM 743 C CA . HIS A 1 102 ? 6.827 -11.647 -1.066 1.00 95.12 102 HIS A CA 1
ATOM 744 C C . HIS A 1 102 ? 6.885 -10.873 0.259 1.00 95.12 102 HIS A C 1
ATOM 746 O O . HIS A 1 102 ? 6.435 -11.385 1.275 1.00 95.12 102 HIS A O 1
ATOM 752 N N . GLU A 1 103 ? 7.387 -9.638 0.243 1.00 94.94 103 GLU A N 1
ATOM 753 C CA . GLU A 1 103 ? 7.463 -8.750 1.414 1.00 94.94 103 GLU A CA 1
ATOM 754 C C . GLU A 1 103 ? 6.087 -8.435 2.017 1.00 94.94 103 GLU A C 1
ATOM 756 O O . GLU A 1 103 ? 5.979 -8.252 3.224 1.00 94.94 103 GLU A O 1
ATOM 761 N N . LEU A 1 104 ? 5.039 -8.394 1.190 1.00 96.19 104 LEU A N 1
ATOM 762 C CA . LEU A 1 104 ? 3.666 -8.119 1.617 1.00 96.19 104 LEU A CA 1
ATOM 763 C C . LEU A 1 104 ? 2.866 -9.377 1.994 1.00 96.19 104 LEU A C 1
ATOM 765 O O . LEU A 1 104 ? 1.708 -9.239 2.375 1.00 96.19 104 LEU A O 1
ATOM 769 N N . THR A 1 105 ? 3.447 -10.579 1.891 1.00 95.56 105 THR A N 1
ATOM 770 C CA . THR A 1 105 ? 2.718 -11.847 2.109 1.00 95.56 105 THR A CA 1
ATOM 771 C C . THR A 1 105 ? 2.114 -11.924 3.509 1.00 95.56 105 THR A C 1
ATOM 773 O O . THR A 1 105 ? 0.948 -12.273 3.644 1.00 95.56 105 THR A O 1
ATOM 776 N N . ASP A 1 106 ? 2.878 -11.526 4.526 1.00 93.62 106 ASP A N 1
ATOM 777 C CA . ASP A 1 106 ? 2.506 -11.722 5.934 1.00 93.62 106 ASP A CA 1
ATOM 778 C C . ASP A 1 106 ? 1.729 -10.522 6.512 1.00 93.62 106 ASP A C 1
ATOM 780 O O . ASP A 1 106 ? 1.393 -10.486 7.694 1.00 93.62 106 ASP A O 1
ATOM 784 N N . VAL A 1 107 ? 1.463 -9.492 5.696 1.00 96.94 107 VAL A N 1
ATOM 785 C CA . VAL A 1 107 ? 0.788 -8.270 6.160 1.00 96.94 107 VAL A CA 1
ATOM 786 C C . VAL A 1 107 ? -0.660 -8.552 6.543 1.00 96.94 107 VAL A C 1
ATOM 788 O O . VAL A 1 107 ? -1.146 -7.953 7.495 1.00 96.94 107 VAL A O 1
ATOM 791 N N . THR A 1 108 ? -1.348 -9.450 5.836 1.00 94.75 108 THR A N 1
ATOM 792 C CA . THR A 1 108 ? -2.729 -9.820 6.178 1.00 94.75 108 THR A CA 1
ATOM 793 C C . THR A 1 108 ? -2.785 -10.510 7.536 1.00 94.75 108 THR A C 1
ATOM 795 O O . THR A 1 108 ? -3.519 -10.043 8.394 1.00 94.75 108 THR A O 1
ATOM 798 N N . ASP A 1 109 ? -1.923 -11.498 7.782 1.00 96.56 109 ASP A N 1
ATOM 799 C CA . ASP A 1 109 ? -1.858 -12.192 9.074 1.00 96.56 109 ASP A CA 1
ATOM 800 C C . ASP A 1 109 ? -1.546 -11.224 10.234 1.00 96.56 109 ASP A C 1
ATOM 802 O O . ASP A 1 109 ? -2.116 -11.326 11.320 1.00 96.56 109 ASP A O 1
ATOM 806 N N . LEU A 1 110 ? -0.661 -10.243 10.009 1.00 97.44 110 LEU A N 1
ATOM 807 C CA . LEU A 1 110 ? -0.378 -9.194 10.993 1.00 97.44 110 LEU A CA 1
ATOM 808 C C . LEU A 1 110 ? -1.603 -8.309 11.268 1.00 97.44 110 LEU A C 1
ATOM 810 O O . LEU A 1 110 ? -1.815 -7.897 12.409 1.00 97.44 110 LEU A O 1
ATOM 814 N N . LEU A 1 111 ? -2.371 -7.962 10.232 1.00 97.12 111 LEU A N 1
ATOM 815 C CA . LEU A 1 111 ? -3.588 -7.166 10.387 1.00 97.12 111 LEU A CA 1
ATOM 816 C C . LEU A 1 111 ? -4.671 -7.953 11.131 1.00 97.12 111 LEU A C 1
ATOM 818 O O . LEU A 1 111 ? -5.297 -7.371 12.013 1.00 97.12 111 LEU A O 1
ATOM 822 N N . ASP A 1 112 ? -4.808 -9.250 10.860 1.00 96.50 112 ASP A N 1
ATOM 823 C CA . ASP A 1 112 ? -5.724 -10.142 11.577 1.00 96.50 112 ASP A CA 1
ATOM 824 C C . ASP A 1 112 ? -5.359 -10.209 13.076 1.00 96.50 112 ASP A C 1
ATOM 826 O O . ASP A 1 112 ? -6.219 -10.060 13.940 1.00 96.50 112 ASP A O 1
ATOM 830 N N . GLU A 1 113 ? -4.068 -10.311 13.425 1.00 97.31 113 GLU A N 1
ATOM 831 C CA . GLU A 1 113 ? -3.631 -10.283 14.835 1.00 97.31 113 GLU A CA 1
ATOM 832 C C . GLU A 1 113 ? -3.957 -8.943 15.525 1.00 97.31 113 GLU A C 1
ATOM 834 O O . GLU A 1 113 ? -4.273 -8.887 16.720 1.00 97.31 113 GLU A O 1
ATOM 839 N N . ILE A 1 114 ? -3.838 -7.832 14.793 1.00 97.00 114 ILE A N 1
ATOM 840 C CA . ILE A 1 114 ? -4.180 -6.503 15.309 1.00 97.00 114 ILE A CA 1
ATOM 841 C C . ILE A 1 114 ? -5.691 -6.391 15.533 1.00 97.00 114 ILE A C 1
ATOM 843 O O . ILE A 1 114 ? -6.088 -5.830 16.556 1.00 97.00 114 ILE A O 1
ATOM 847 N N . GLU A 1 115 ? -6.506 -6.916 14.617 1.00 96.31 115 GLU A N 1
ATOM 848 C CA . GLU A 1 115 ? -7.967 -6.966 14.731 1.00 96.31 115 GLU A CA 1
ATOM 849 C C . GLU A 1 115 ? -8.389 -7.783 15.958 1.00 96.31 115 GLU A C 1
ATOM 851 O O . GLU A 1 115 ? -9.046 -7.238 16.846 1.00 96.31 115 GLU A O 1
ATOM 856 N N . ASP A 1 116 ? -7.874 -9.006 16.110 1.00 95.44 116 ASP A N 1
ATOM 857 C CA . ASP A 1 116 ? -8.127 -9.862 17.278 1.00 95.44 116 ASP A CA 1
ATOM 858 C C . ASP A 1 116 ? -7.767 -9.158 18.600 1.00 95.44 116 ASP A C 1
ATOM 860 O O . ASP A 1 116 ? -8.476 -9.238 19.610 1.00 95.44 116 ASP A O 1
ATOM 864 N N . ARG A 1 117 ? -6.639 -8.434 18.616 1.00 94.88 117 ARG A N 1
ATOM 865 C CA . ARG A 1 117 ? -6.208 -7.667 19.793 1.00 94.88 117 ARG A CA 1
ATOM 866 C C . ARG A 1 117 ? -7.121 -6.475 20.070 1.00 94.88 117 ARG A C 1
ATOM 868 O O . ARG A 1 117 ? -7.276 -6.120 21.239 1.00 94.88 117 ARG A O 1
ATOM 875 N N . ALA A 1 118 ? -7.658 -5.833 19.037 1.00 95.31 118 ALA A N 1
ATOM 876 C CA . ALA A 1 118 ? -8.538 -4.675 19.162 1.00 95.31 118 ALA A CA 1
ATOM 877 C C . ALA A 1 118 ? -9.961 -5.065 19.590 1.00 95.31 118 ALA A C 1
ATOM 879 O O . ALA A 1 118 ? -10.581 -4.322 20.355 1.00 95.31 118 ALA A O 1
ATOM 880 N N . ASP A 1 119 ? -10.442 -6.238 19.180 1.00 95.50 119 ASP A N 1
ATOM 881 C CA . ASP A 1 119 ? -11.761 -6.752 19.552 1.00 95.50 119 ASP A CA 1
ATOM 882 C C . ASP A 1 119 ? -11.882 -7.038 21.052 1.00 95.50 119 ASP A C 1
ATOM 884 O O . ASP A 1 119 ? -12.934 -6.811 21.650 1.00 95.50 119 ASP A O 1
ATOM 888 N N . ASN A 1 120 ? -10.799 -7.472 21.702 1.00 93.50 120 ASN A N 1
ATOM 889 C CA . ASN A 1 120 ? -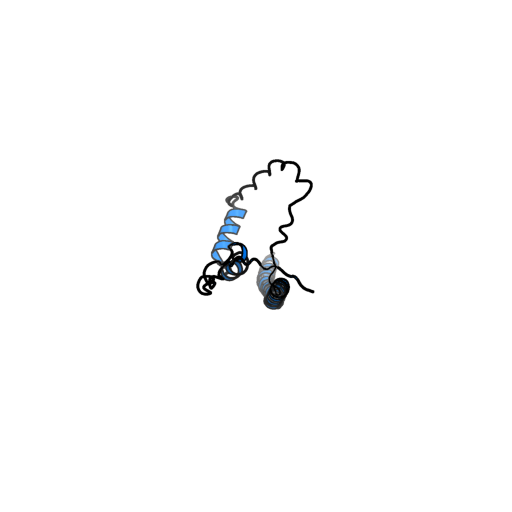10.843 -7.846 23.115 1.00 93.50 120 ASN A CA 1
ATOM 890 C C . ASN A 1 120 ? -11.185 -6.661 24.061 1.00 93.50 120 ASN A C 1
ATOM 892 O O . ASN A 1 120 ? -12.143 -6.778 24.826 1.00 93.50 120 ASN A O 1
ATOM 896 N N . PRO A 1 121 ? -10.511 -5.492 23.997 1.00 93.25 121 PRO A N 1
ATOM 897 C CA . PRO A 1 121 ? -10.921 -4.313 24.764 1.00 93.25 121 PRO A CA 1
ATOM 898 C C . PRO A 1 121 ? -12.337 -3.826 24.439 1.00 93.25 121 PRO A C 1
ATOM 900 O O . PRO A 1 121 ? -13.035 -3.344 25.329 1.00 93.25 121 PRO A O 1
ATOM 903 N N . LEU A 1 122 ? -12.768 -3.923 23.176 1.00 92.31 122 LEU A N 1
ATOM 904 C CA . LEU A 1 122 ? -14.117 -3.514 22.778 1.00 92.31 122 LEU A CA 1
ATOM 905 C C . LEU A 1 122 ? -15.179 -4.423 23.408 1.00 92.31 122 LEU A C 1
ATOM 907 O O . LEU A 1 122 ? -16.162 -3.919 23.948 1.00 92.31 122 LEU A O 1
ATOM 911 N N . ALA A 1 123 ? -14.949 -5.737 23.409 1.00 93.31 123 ALA A N 1
ATOM 912 C CA . ALA A 1 123 ? -15.816 -6.705 24.070 1.00 93.31 123 ALA A CA 1
ATOM 913 C C . ALA A 1 123 ? -15.845 -6.514 25.597 1.00 93.31 123 ALA A C 1
ATOM 915 O O . ALA A 1 123 ? -16.906 -6.619 26.211 1.00 93.31 123 ALA A O 1
ATOM 916 N N . GLU A 1 124 ? -14.705 -6.192 26.216 1.00 94.38 124 GLU A N 1
ATOM 917 C CA . GLU A 1 124 ? -14.637 -5.879 27.649 1.00 94.38 124 GLU A CA 1
ATOM 918 C C . GLU A 1 124 ? -15.489 -4.648 27.995 1.00 94.38 124 GLU A C 1
ATOM 920 O O . GLU A 1 124 ? -16.296 -4.689 28.926 1.00 94.38 124 GLU A O 1
ATOM 925 N N . LEU A 1 125 ? -15.355 -3.564 27.225 1.00 94.69 125 LEU A N 1
ATOM 926 C CA . LEU A 1 125 ? -16.128 -2.337 27.431 1.00 94.69 125 LEU A CA 1
ATOM 927 C C . LEU A 1 125 ? -17.635 -2.552 27.234 1.00 94.69 125 LEU A C 1
ATOM 929 O O . LEU A 1 125 ? -18.426 -2.008 28.006 1.00 94.69 125 LEU A O 1
ATOM 933 N N . ASP A 1 126 ? -18.029 -3.346 26.236 1.00 94.06 126 ASP A N 1
ATOM 934 C CA . ASP A 1 126 ? -19.432 -3.705 26.010 1.00 94.06 1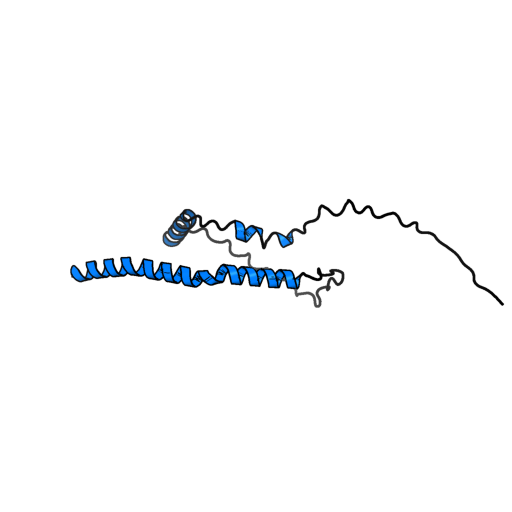26 ASP A CA 1
ATOM 935 C C . ASP A 1 126 ? -19.999 -4.535 27.173 1.00 94.06 126 ASP A C 1
ATOM 937 O O . ASP A 1 126 ? -21.102 -4.269 27.649 1.00 94.06 126 ASP A O 1
ATOM 941 N N . GLY A 1 127 ? -19.215 -5.478 27.708 1.00 94.31 127 GLY A N 1
ATOM 942 C CA . GLY A 1 127 ? -19.581 -6.246 28.899 1.00 94.31 127 GLY A CA 1
ATOM 943 C C . GLY A 1 127 ? -19.843 -5.354 30.115 1.00 94.31 127 GLY A C 1
ATOM 944 O O . GLY A 1 127 ? -20.889 -5.467 30.748 1.00 94.31 127 GLY A O 1
ATOM 945 N N . ILE A 1 128 ? -18.942 -4.407 30.397 1.00 94.62 128 ILE A N 1
ATOM 946 C CA . ILE A 1 128 ? -19.111 -3.452 31.505 1.00 94.62 128 ILE A CA 1
ATOM 947 C C . ILE A 1 128 ? -20.374 -2.604 31.314 1.00 94.62 128 ILE A C 1
ATOM 949 O O . ILE A 1 128 ? -21.107 -2.372 32.274 1.00 94.62 128 ILE A O 1
ATOM 953 N N . LEU A 1 129 ? -20.627 -2.119 30.095 1.00 94.19 129 LEU A N 1
ATOM 954 C CA . LEU A 1 129 ? -21.797 -1.290 29.814 1.00 94.19 129 LEU A CA 1
ATOM 955 C C . LEU A 1 129 ? -23.104 -2.073 29.996 1.00 94.19 129 LEU A C 1
ATOM 957 O O . LEU A 1 129 ? -24.046 -1.541 30.581 1.00 94.19 129 LEU A O 1
ATOM 961 N N . ASN A 1 130 ? -23.148 -3.322 29.531 1.00 93.31 130 ASN A N 1
ATOM 962 C CA . ASN A 1 130 ? -24.316 -4.188 29.670 1.00 93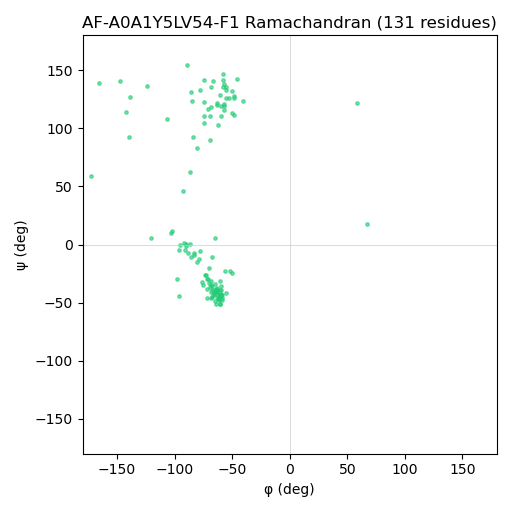.31 130 ASN A CA 1
ATOM 963 C C . ASN A 1 130 ? 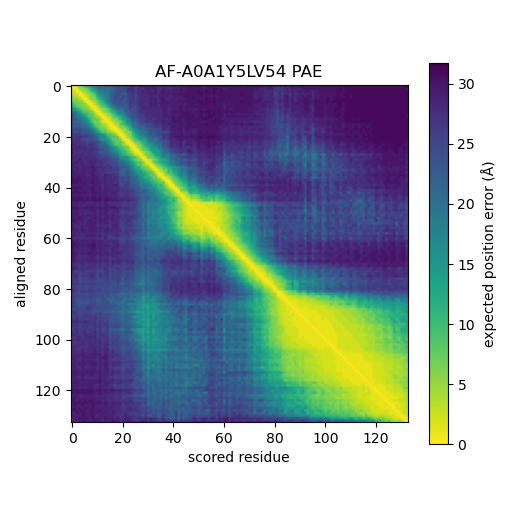-24.552 -4.635 31.122 1.00 93.31 130 ASN A C 1
ATOM 965 O O . ASN A 1 130 ? -25.702 -4.746 31.531 1.00 93.31 130 ASN A O 1
ATOM 969 N N . ASP A 1 131 ? -23.500 -4.826 31.924 1.00 91.44 131 ASP A N 1
ATOM 970 C CA . ASP A 1 131 ? -23.623 -5.147 33.355 1.00 91.44 131 ASP A CA 1
ATOM 971 C C . ASP A 1 131 ? -24.146 -3.964 34.199 1.00 91.44 131 ASP A C 1
ATOM 973 O O . ASP A 1 131 ? -24.625 -4.155 35.320 1.00 91.44 131 ASP A O 1
ATOM 977 N N . MET A 1 132 ? -24.044 -2.728 33.692 1.00 83.06 132 MET A N 1
ATOM 978 C CA . MET A 1 132 ? -24.501 -1.508 34.372 1.00 83.06 132 MET A CA 1
ATOM 979 C C . MET A 1 132 ? -25.953 -1.104 34.055 1.00 83.06 132 MET A C 1
ATOM 981 O O . MET A 1 132 ? -26.436 -0.127 34.641 1.00 83.06 132 MET A O 1
ATOM 985 N N . LEU A 1 133 ? -26.631 -1.802 33.140 1.00 69.31 133 LEU A N 1
ATOM 986 C CA . LEU A 1 133 ? -27.945 -1.441 32.587 1.00 69.31 133 LEU A CA 1
ATOM 987 C C . LEU A 1 133 ? -29.033 -2.437 33.019 1.00 69.31 133 LEU A C 1
ATOM 989 O O . LEU A 1 133 ? -30.145 -1.964 33.351 1.00 69.31 133 LEU A O 1
#